Protein AF-A0A3S5CK59-F1 (afdb_monomer_lite)

Secondary structure (DSSP, 8-state):
---SSSSS-------TTPPPHHHHHHHHHHHHHHHHHHHHHHGGGS-HHHHHHHHHHHHHHHHHHHHHHHHHHHHHHH--

InterPro domains:
  IPR013947 Mediator complex, subunit Med14 [PTHR12809] (15-79)
  IPR055122 Mediator complex subunit MED14, N-terminal [PF08638] (18-79)

pLDDT: mean 84.4, std 15.99, range [44.66, 96.94]

Foldseek 3Di:
DPPPPPPPPPPPDPPPPDDDLVVVVVVLVVVLVVLVVVLVVCLVVDDPVVNVVSVVVSVVVNVVSVVVSVVVVVVVVVVD

Radius of gyration: 22.45 Å; chains: 1; bounding box: 60×30×54 Å

Organism: NCBI:txid117903

Sequence (80 aa):
MSQLSEVEQIVPRPRADTVPLATMIDYMCLKVYTDLMRLVDLLPSKTDLEKKMEIATFLSRTRHLFIRLEALVKWANSAS

Structure (mmCIF, N/CA/C/O backbone):
data_AF-A0A3S5CK59-F1
#
_entry.id   AF-A0A3S5CK59-F1
#
loop_
_atom_site.group_PDB
_atom_site.id
_atom_site.type_symbol
_atom_site.label_atom_id
_atom_site.label_alt_id
_atom_site.label_comp_id
_atom_site.label_asym_id
_atom_site.label_entity_id
_atom_site.label_seq_id
_atom_site.pdbx_PDB_ins_code
_atom_site.Cartn_x
_atom_site.Cartn_y
_atom_site.Cartn_z
_atom_site.occupancy
_atom_site.B_iso_or_equiv
_atom_site.auth_seq_id
_atom_site.auth_comp_id
_atom_site.auth_asym_id
_atom_site.auth_atom_id
_atom_site.pdbx_PDB_model_num
ATOM 1 N N . MET A 1 1 ? 48.190 -21.692 -34.092 1.00 44.66 1 MET A N 1
ATOM 2 C CA . MET A 1 1 ? 46.948 -20.919 -34.322 1.00 44.66 1 MET A CA 1
ATOM 3 C C . MET A 1 1 ? 46.242 -20.733 -32.983 1.00 44.66 1 MET A C 1
ATOM 5 O O . MET A 1 1 ? 45.169 -21.268 -32.757 1.00 44.66 1 MET A O 1
ATOM 9 N N . SER A 1 2 ? 46.897 -20.009 -32.074 1.00 53.34 2 SER A N 1
ATOM 10 C CA . SER A 1 2 ? 46.552 -19.918 -30.645 1.00 53.34 2 SER A CA 1
ATOM 11 C C . SER A 1 2 ? 45.844 -18.598 -30.313 1.00 53.34 2 SER A C 1
ATOM 13 O O . SER A 1 2 ? 46.098 -18.005 -29.277 1.00 53.34 2 SER A O 1
ATOM 15 N N . GLN A 1 3 ? 45.033 -18.097 -31.248 1.00 51.47 3 GLN A N 1
ATOM 16 C CA . GLN A 1 3 ? 44.447 -16.746 -31.227 1.00 51.47 3 GLN A CA 1
ATOM 17 C C . GLN A 1 3 ? 42.905 -16.769 -31.175 1.00 51.47 3 GLN A C 1
ATOM 19 O O . GLN A 1 3 ? 42.274 -15.726 -31.252 1.00 51.47 3 GLN A O 1
ATOM 24 N N . LEU A 1 4 ? 42.279 -17.948 -31.057 1.00 49.66 4 LEU A N 1
ATOM 25 C CA . LEU A 1 4 ? 40.812 -18.081 -31.028 1.00 49.66 4 LEU A CA 1
ATOM 26 C C . LEU A 1 4 ? 40.232 -18.207 -29.609 1.00 49.66 4 LEU A C 1
ATOM 28 O O . LEU A 1 4 ? 39.018 -18.200 -29.450 1.00 49.66 4 LEU A O 1
ATOM 32 N N . SER A 1 5 ? 41.078 -18.279 -28.577 1.00 51.94 5 SER A N 1
ATOM 33 C CA . SER A 1 5 ? 40.653 -18.453 -27.179 1.00 51.94 5 SER A CA 1
ATOM 34 C C . SER A 1 5 ? 40.316 -17.141 -26.458 1.00 51.94 5 SER A C 1
ATOM 36 O O . SER A 1 5 ? 39.858 -17.177 -25.321 1.00 51.94 5 SER A O 1
ATOM 38 N N . GLU A 1 6 ? 40.574 -15.984 -27.076 1.00 51.72 6 GLU A N 1
ATOM 39 C CA . GLU A 1 6 ? 40.514 -14.677 -26.397 1.00 51.72 6 GLU A CA 1
ATOM 40 C C . GLU A 1 6 ? 39.183 -13.930 -26.608 1.00 51.72 6 GLU A C 1
ATOM 42 O O . GLU A 1 6 ? 38.949 -12.888 -26.004 1.00 51.72 6 GLU A O 1
ATOM 47 N N . VAL A 1 7 ? 38.268 -14.469 -27.425 1.00 53.00 7 VAL A N 1
ATOM 48 C CA . VAL A 1 7 ? 37.049 -13.749 -27.850 1.00 53.00 7 VAL A CA 1
ATOM 49 C C . VAL A 1 7 ? 35.787 -14.153 -27.062 1.00 53.00 7 VAL A C 1
ATOM 51 O O . VAL A 1 7 ? 34.745 -13.525 -27.211 1.00 53.00 7 VAL A O 1
ATOM 54 N N . GLU A 1 8 ? 35.848 -15.149 -26.171 1.00 49.56 8 GLU A N 1
ATOM 55 C CA . GLU A 1 8 ? 34.639 -15.695 -25.516 1.00 49.56 8 GLU A CA 1
ATOM 56 C C . GLU A 1 8 ? 34.338 -15.141 -24.105 1.00 49.56 8 GLU A C 1
ATOM 58 O O . GLU A 1 8 ? 33.407 -15.596 -23.446 1.00 49.56 8 GLU A O 1
ATOM 63 N N . GLN A 1 9 ? 35.079 -14.146 -23.600 1.00 53.19 9 GLN A N 1
ATOM 64 C CA . GLN A 1 9 ? 34.914 -13.683 -22.207 1.00 53.19 9 GLN A CA 1
ATOM 65 C C . GLN A 1 9 ? 34.526 -12.213 -22.010 1.00 53.19 9 GLN A C 1
ATOM 67 O O . GLN A 1 9 ? 34.837 -11.617 -20.981 1.00 53.19 9 GLN A O 1
ATOM 72 N N . ILE A 1 10 ? 33.726 -11.651 -22.917 1.00 53.84 10 ILE A N 1
ATOM 73 C CA . ILE A 1 10 ? 32.987 -10.404 -22.646 1.00 53.84 10 ILE A CA 1
ATOM 74 C C . ILE A 1 10 ? 31.483 -10.697 -22.620 1.00 53.84 10 ILE A C 1
ATOM 76 O O . ILE A 1 10 ? 30.681 -10.052 -23.285 1.00 53.84 10 ILE A O 1
ATOM 80 N N . VAL A 1 11 ? 31.077 -11.702 -21.842 1.00 60.22 11 VAL A N 1
ATOM 81 C CA . VAL A 1 11 ? 29.687 -11.788 -21.382 1.00 60.22 11 VAL A CA 1
ATOM 82 C C . VAL A 1 11 ? 29.643 -11.054 -20.042 1.00 60.22 11 VAL A C 1
ATOM 84 O O . VAL A 1 11 ? 30.301 -11.502 -19.096 1.00 60.22 11 VAL A O 1
ATOM 87 N N . PRO A 1 12 ? 28.940 -9.910 -19.927 1.00 60.34 12 PRO A N 1
ATOM 88 C CA . PRO A 1 12 ? 28.812 -9.229 -18.651 1.00 60.34 12 PRO A CA 1
ATOM 89 C C . PRO A 1 12 ? 28.142 -10.200 -17.681 1.00 60.34 12 PRO A C 1
ATOM 91 O O . PRO A 1 12 ? 27.005 -10.623 -17.882 1.00 60.34 12 PRO A O 1
ATOM 94 N N . ARG A 1 13 ? 28.883 -10.602 -16.644 1.00 61.47 13 ARG A N 1
ATOM 95 C CA . ARG A 1 13 ? 28.343 -11.447 -15.578 1.00 61.47 13 ARG A CA 1
ATOM 96 C C . ARG A 1 13 ? 27.128 -10.719 -14.990 1.00 61.47 13 ARG A C 1
ATOM 98 O O . ARG A 1 13 ? 27.257 -9.526 -14.694 1.00 61.47 13 ARG A O 1
ATOM 105 N N . PRO A 1 14 ? 25.973 -11.386 -14.813 1.00 58.47 14 PRO A N 1
ATOM 106 C CA . PRO A 1 14 ? 24.841 -10.789 -14.120 1.00 58.47 14 PRO A CA 1
ATOM 107 C C . PRO A 1 14 ? 25.333 -10.249 -12.778 1.00 58.47 14 PRO A C 1
ATOM 109 O O . PRO A 1 14 ? 25.977 -10.973 -12.016 1.00 58.47 14 PRO A O 1
ATOM 112 N N . ARG A 1 15 ? 25.105 -8.959 -12.514 1.00 62.44 15 ARG A N 1
ATOM 113 C CA . ARG A 1 15 ? 25.458 -8.345 -11.232 1.00 62.44 15 ARG A CA 1
ATOM 114 C C . ARG A 1 15 ? 24.664 -9.087 -10.158 1.00 62.44 15 ARG A C 1
ATOM 116 O O . ARG A 1 15 ? 23.446 -8.934 -10.102 1.00 62.44 15 ARG A O 1
ATOM 123 N N . ALA A 1 16 ? 25.344 -9.894 -9.346 1.00 61.41 16 ALA A N 1
ATOM 124 C CA . ALA A 1 16 ? 24.725 -10.723 -8.308 1.00 61.41 16 ALA A CA 1
ATOM 125 C C . ALA A 1 16 ? 23.889 -9.907 -7.296 1.00 61.41 16 ALA A C 1
ATOM 127 O O . ALA A 1 16 ? 23.035 -10.463 -6.617 1.00 61.41 16 ALA A O 1
ATOM 128 N N . ASP A 1 17 ? 24.075 -8.585 -7.271 1.00 77.50 17 ASP A N 1
ATOM 129 C CA . ASP A 1 17 ? 23.408 -7.646 -6.369 1.00 77.50 17 ASP A CA 1
ATOM 130 C C . ASP A 1 17 ? 22.178 -6.947 -6.984 1.00 77.50 17 ASP A C 1
ATOM 132 O O . ASP A 1 17 ? 21.702 -5.942 -6.455 1.00 77.50 17 ASP A O 1
ATOM 136 N N . THR A 1 18 ? 21.664 -7.420 -8.126 1.00 79.94 18 THR A N 1
ATOM 137 C CA . THR A 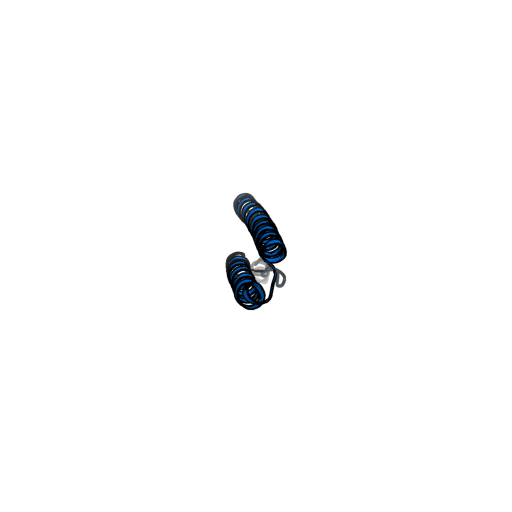1 18 ? 20.481 -6.818 -8.768 1.00 79.94 18 THR A CA 1
ATOM 138 C C . THR A 1 18 ? 19.201 -7.573 -8.424 1.00 79.94 18 THR A C 1
ATOM 140 O O . THR A 1 18 ? 19.084 -8.776 -8.639 1.00 79.94 18 THR A O 1
ATOM 143 N N . VAL A 1 19 ? 18.216 -6.850 -7.887 1.00 86.81 19 VAL A N 1
ATOM 144 C CA . VAL A 1 19 ? 16.883 -7.390 -7.594 1.00 86.81 19 VAL A CA 1
ATOM 145 C C . VAL A 1 19 ? 15.975 -7.137 -8.799 1.00 86.81 19 VAL A C 1
ATOM 147 O O . VAL A 1 19 ? 15.862 -5.984 -9.227 1.00 86.81 19 VAL A O 1
ATOM 150 N N . PRO A 1 20 ? 15.299 -8.165 -9.345 1.00 89.19 20 PRO A N 1
ATOM 151 C CA . PRO A 1 20 ? 14.330 -7.970 -10.414 1.00 89.19 20 PRO A CA 1
ATOM 152 C C . PRO A 1 20 ? 13.193 -7.044 -9.972 1.00 89.19 20 PRO A C 1
ATOM 154 O O . PRO A 1 20 ? 12.619 -7.210 -8.893 1.00 89.19 20 PRO A O 1
ATOM 157 N N . LEU A 1 21 ? 12.821 -6.095 -10.833 1.00 89.62 21 LEU A N 1
ATOM 158 C CA . LEU A 1 21 ? 11.745 -5.140 -10.551 1.00 89.62 21 LEU A CA 1
ATOM 159 C C . LEU A 1 21 ? 10.414 -5.843 -10.243 1.00 89.62 21 LEU A C 1
ATOM 161 O O . LEU A 1 21 ? 9.707 -5.430 -9.329 1.00 89.62 21 LEU A O 1
ATOM 165 N N . ALA A 1 22 ? 10.108 -6.934 -10.953 1.00 91.19 22 ALA A N 1
ATOM 166 C CA . ALA A 1 22 ? 8.919 -7.751 -10.708 1.00 91.19 22 ALA A CA 1
ATOM 167 C C . ALA A 1 22 ? 8.872 -8.270 -9.260 1.00 91.19 22 ALA A C 1
ATOM 169 O O . ALA A 1 22 ? 7.891 -8.052 -8.558 1.00 91.19 22 ALA A O 1
ATOM 170 N N . THR A 1 23 ? 9.979 -8.835 -8.770 1.00 91.69 23 THR A N 1
ATOM 171 C CA . THR A 1 23 ? 10.094 -9.316 -7.387 1.00 91.69 23 THR A CA 1
ATOM 172 C C . THR A 1 23 ? 9.881 -8.189 -6.377 1.00 91.69 23 THR A C 1
ATOM 174 O O . THR A 1 23 ? 9.217 -8.377 -5.362 1.00 91.69 23 THR A O 1
ATOM 177 N N . MET A 1 24 ? 10.404 -6.990 -6.649 1.00 91.69 24 MET A N 1
ATOM 178 C CA . MET A 1 24 ? 10.194 -5.829 -5.781 1.00 91.69 24 MET A CA 1
ATOM 179 C C . MET A 1 24 ? 8.721 -5.389 -5.739 1.00 91.69 24 MET A C 1
ATOM 181 O O . MET A 1 24 ? 8.229 -5.028 -4.668 1.00 91.69 24 MET A O 1
ATOM 185 N N . ILE A 1 25 ? 8.013 -5.453 -6.871 1.00 93.19 25 ILE A N 1
ATOM 186 C CA . ILE A 1 25 ? 6.570 -5.179 -6.952 1.00 93.19 25 ILE A CA 1
ATOM 187 C C . ILE A 1 25 ? 5.787 -6.211 -6.134 1.00 93.19 25 ILE A C 1
ATOM 189 O O . ILE A 1 25 ? 4.954 -5.820 -5.316 1.00 93.19 25 ILE A O 1
ATOM 193 N N . ASP A 1 26 ? 6.100 -7.501 -6.278 1.00 94.69 26 ASP A N 1
ATOM 194 C CA . ASP A 1 26 ? 5.443 -8.576 -5.524 1.00 94.69 26 ASP A CA 1
ATOM 195 C C . ASP A 1 26 ? 5.598 -8.376 -4.010 1.00 94.69 26 ASP A C 1
ATOM 197 O O . ASP A 1 26 ? 4.619 -8.419 -3.258 1.00 94.69 26 ASP A O 1
ATOM 201 N N . TYR A 1 27 ? 6.816 -8.060 -3.554 1.00 94.00 27 TYR A N 1
ATOM 202 C CA . TYR A 1 27 ? 7.074 -7.747 -2.148 1.00 94.00 27 TYR A CA 1
ATOM 203 C C . TYR A 1 27 ? 6.330 -6.498 -1.670 1.00 94.00 27 TYR A C 1
ATOM 205 O O . TYR A 1 27 ? 5.844 -6.476 -0.537 1.00 94.00 27 TYR A O 1
ATOM 213 N N . MET A 1 28 ? 6.224 -5.456 -2.499 1.00 93.81 28 MET A N 1
ATOM 214 C CA . MET A 1 28 ? 5.455 -4.259 -2.153 1.00 93.81 28 MET A CA 1
ATOM 215 C C . MET A 1 28 ? 3.969 -4.575 -1.985 1.00 93.81 28 MET A C 1
ATOM 217 O O . MET A 1 28 ? 3.384 -4.180 -0.975 1.00 93.81 28 MET A O 1
ATOM 221 N N . CYS A 1 29 ? 3.372 -5.319 -2.917 1.00 94.69 29 CYS A N 1
ATOM 222 C CA . CYS A 1 29 ? 1.977 -5.750 -2.833 1.00 94.69 29 CYS A CA 1
ATOM 223 C C . CYS A 1 29 ? 1.726 -6.583 -1.571 1.00 94.69 29 CYS A C 1
ATOM 225 O O . CYS A 1 29 ? 0.807 -6.283 -0.805 1.00 94.69 29 CYS A O 1
ATOM 227 N N . LEU A 1 30 ? 2.589 -7.568 -1.299 1.00 96.12 30 LEU A N 1
ATOM 228 C CA . LEU A 1 30 ? 2.501 -8.397 -0.096 1.00 96.12 30 LE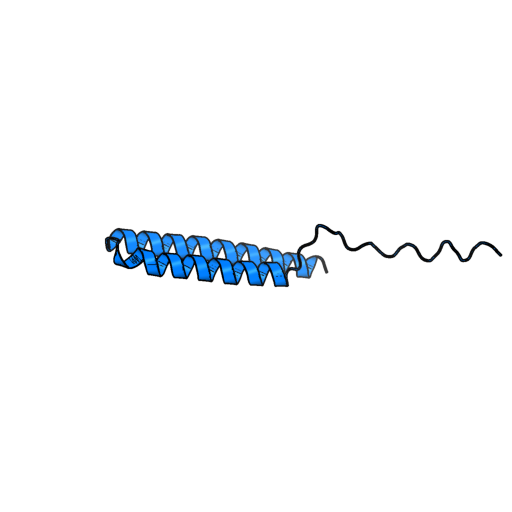U A CA 1
ATOM 229 C C . LEU A 1 30 ? 2.619 -7.560 1.183 1.00 96.12 30 LEU A C 1
ATOM 231 O O . LEU A 1 30 ? 1.873 -7.769 2.145 1.00 96.12 30 LEU A O 1
ATOM 235 N N . LYS A 1 31 ? 3.536 -6.589 1.199 1.00 94.81 31 LYS A N 1
ATOM 236 C CA . LYS A 1 31 ? 3.726 -5.697 2.339 1.00 94.81 31 LYS A CA 1
ATOM 237 C C . LYS A 1 31 ? 2.491 -4.836 2.600 1.00 94.81 31 LYS A C 1
ATOM 239 O O . LYS A 1 31 ? 2.048 -4.774 3.744 1.00 94.81 31 LYS A O 1
ATOM 244 N N . VAL A 1 32 ? 1.927 -4.204 1.570 1.00 96.75 32 VAL A N 1
ATOM 245 C CA . VAL A 1 32 ? 0.716 -3.375 1.706 1.00 96.75 32 VAL A CA 1
ATOM 246 C C . VAL A 1 32 ? -0.460 -4.216 2.193 1.00 96.75 32 VAL A C 1
ATOM 248 O O . VAL A 1 32 ? -1.180 -3.788 3.091 1.00 96.75 32 VAL A O 1
ATOM 251 N N . TYR A 1 33 ? -0.622 -5.430 1.662 1.00 96.56 33 TYR A N 1
ATOM 252 C CA . TYR A 1 33 ? -1.667 -6.351 2.102 1.00 96.56 33 TYR A CA 1
ATOM 253 C C . TYR A 1 33 ? -1.506 -6.753 3.574 1.00 96.56 33 TYR A C 1
ATOM 255 O O . TYR A 1 33 ? -2.459 -6.703 4.345 1.00 96.56 33 TYR A O 1
ATOM 263 N N . THR A 1 34 ? -0.286 -7.098 3.989 1.00 96.94 34 THR A N 1
ATOM 264 C CA . THR A 1 34 ? 0.008 -7.471 5.382 1.00 96.94 34 THR A CA 1
ATOM 265 C C . THR A 1 34 ? -0.236 -6.306 6.340 1.00 96.94 34 THR A C 1
ATOM 267 O O . THR A 1 34 ? -0.809 -6.487 7.414 1.00 96.94 34 THR A O 1
ATOM 270 N N . ASP A 1 35 ? 0.187 -5.101 5.954 1.00 94.75 35 ASP A N 1
ATOM 271 C CA . ASP A 1 35 ? -0.025 -3.891 6.747 1.00 94.75 35 ASP A CA 1
ATOM 272 C C . ASP A 1 35 ? -1.527 -3.548 6.840 1.00 94.75 35 ASP A C 1
ATOM 274 O O . ASP A 1 35 ? -1.991 -3.138 7.904 1.00 94.75 35 ASP A O 1
ATOM 278 N N . LEU A 1 36 ? -2.303 -3.786 5.774 1.00 96.25 36 LEU A N 1
ATOM 279 C CA . LEU A 1 36 ? -3.762 -3.648 5.780 1.00 96.25 36 LEU A CA 1
ATOM 280 C C . LEU A 1 36 ? -4.431 -4.673 6.703 1.00 96.25 36 LEU A C 1
ATOM 282 O O . LEU A 1 36 ? -5.290 -4.294 7.494 1.00 96.25 36 LEU A O 1
ATOM 286 N N . MET A 1 37 ? -4.026 -5.944 6.638 1.00 96.81 37 MET A N 1
ATOM 287 C CA . MET A 1 37 ? -4.561 -6.998 7.505 1.00 96.81 37 MET A CA 1
ATOM 288 C C . MET A 1 37 ? -4.330 -6.650 8.982 1.00 96.81 37 MET A C 1
ATOM 290 O O . MET A 1 37 ? -5.268 -6.641 9.772 1.00 96.81 37 MET A O 1
ATOM 294 N N . ARG A 1 38 ? -3.107 -6.223 9.333 1.00 95.12 38 ARG A N 1
ATOM 295 C CA . ARG A 1 38 ? -2.802 -5.728 10.685 1.00 95.12 38 ARG A CA 1
ATOM 296 C C . ARG A 1 38 ? -3.682 -4.556 11.098 1.00 95.12 38 ARG A C 1
ATOM 298 O O . ARG A 1 38 ? -4.101 -4.490 12.250 1.00 95.12 38 ARG A O 1
ATOM 305 N N . LEU A 1 39 ? -3.927 -3.608 10.193 1.00 93.88 39 LEU A N 1
ATOM 306 C CA . LEU A 1 39 ? -4.786 -2.466 10.487 1.00 93.88 39 LEU A CA 1
ATOM 307 C C . LEU A 1 39 ? -6.217 -2.932 10.790 1.00 93.88 39 LEU A C 1
ATOM 309 O O . LEU A 1 39 ? -6.798 -2.476 11.771 1.00 93.88 39 LEU A O 1
ATOM 313 N N . VAL A 1 40 ? -6.753 -3.862 9.995 1.00 93.88 40 VAL A N 1
ATOM 314 C CA . VAL A 1 40 ? -8.075 -4.477 10.206 1.00 93.88 40 VAL A CA 1
ATOM 315 C C . VAL A 1 40 ? -8.161 -5.176 11.561 1.00 93.88 40 VAL A C 1
ATOM 317 O O . VAL A 1 40 ? -9.151 -4.985 12.260 1.00 93.88 40 VAL A O 1
ATOM 320 N N . ASP A 1 41 ? -7.120 -5.899 11.969 1.00 93.81 41 ASP A N 1
ATOM 321 C CA . ASP A 1 41 ? -7.092 -6.589 13.265 1.00 93.81 41 ASP A CA 1
ATOM 322 C C . ASP A 1 41 ? -7.030 -5.613 14.456 1.00 93.81 41 ASP A C 1
ATOM 324 O O . ASP A 1 41 ? -7.583 -5.879 15.524 1.00 93.81 41 ASP A O 1
ATOM 328 N N . LEU A 1 42 ? -6.369 -4.462 14.289 1.00 90.44 42 LEU A N 1
ATOM 329 C CA . LEU A 1 42 ? -6.175 -3.466 15.351 1.00 90.44 42 LEU A CA 1
ATOM 330 C C . LEU A 1 42 ? -7.346 -2.481 15.480 1.00 90.44 42 LEU A C 1
ATOM 332 O O . LEU A 1 42 ? -7.647 -2.022 16.585 1.00 90.44 42 LEU A O 1
ATOM 336 N N . LEU A 1 43 ? -8.022 -2.160 14.375 1.00 87.19 43 LEU A N 1
ATOM 337 C CA . LEU A 1 43 ? -9.114 -1.181 14.299 1.00 87.19 43 LEU A CA 1
ATOM 338 C C . LEU A 1 43 ? -10.232 -1.374 15.349 1.00 87.19 43 LEU A C 1
ATOM 340 O O . LEU A 1 43 ? -10.634 -0.370 15.941 1.00 87.19 43 LEU A O 1
ATOM 344 N N . PRO A 1 44 ? -10.739 -2.594 15.633 1.00 89.00 44 PRO A N 1
ATOM 345 C CA . PRO A 1 44 ? -11.847 -2.803 16.571 1.00 89.00 44 PRO A CA 1
ATOM 346 C C . PRO A 1 44 ? -11.523 -2.397 18.010 1.00 89.00 44 PRO A C 1
ATOM 348 O O . PRO A 1 44 ? -12.425 -2.050 18.766 1.00 89.00 44 PRO A O 1
ATOM 351 N N . SER A 1 45 ? -10.242 -2.430 18.383 1.00 89.38 45 SER A N 1
ATOM 352 C CA . SER A 1 45 ? -9.775 -2.152 19.747 1.00 89.38 45 SER A CA 1
ATOM 353 C C . SER A 1 45 ? -9.532 -0.664 20.041 1.00 89.38 45 SER A C 1
ATOM 355 O O . SER A 1 45 ? -9.269 -0.304 21.186 1.00 89.38 45 SER A O 1
ATOM 357 N N . LYS A 1 46 ? -9.600 0.203 19.020 1.00 88.25 46 LYS A N 1
ATOM 358 C CA . LYS A 1 46 ? -9.258 1.633 19.102 1.00 88.25 46 LYS A CA 1
ATOM 359 C C . LYS A 1 46 ? -10.495 2.535 19.185 1.00 88.25 46 LYS A C 1
ATOM 361 O O . LYS A 1 46 ? -11.582 2.180 18.727 1.00 88.25 46 LYS A O 1
ATOM 366 N N . THR A 1 47 ? -10.325 3.746 19.711 1.00 91.75 47 THR A N 1
ATOM 367 C CA . THR A 1 47 ? -11.352 4.802 19.661 1.00 91.75 47 THR A CA 1
ATOM 368 C C . THR A 1 47 ? -11.513 5.352 18.240 1.00 91.75 47 THR A C 1
ATOM 370 O O . THR A 1 47 ? -10.602 5.259 17.420 1.00 91.75 47 THR A O 1
ATOM 373 N N . ASP A 1 48 ? -12.653 5.965 17.911 1.00 89.56 48 ASP A N 1
ATOM 374 C CA . ASP A 1 48 ? -12.912 6.431 16.536 1.00 89.56 48 ASP A CA 1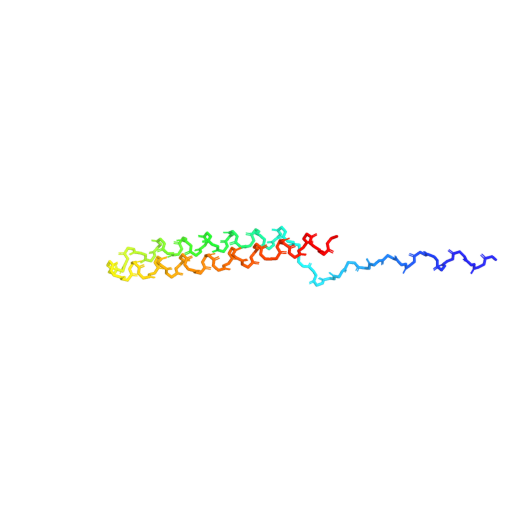
ATOM 375 C C . ASP A 1 48 ? -11.909 7.477 16.029 1.00 89.56 48 ASP A C 1
ATOM 377 O O . ASP A 1 48 ? -11.595 7.512 14.836 1.00 89.56 48 ASP A O 1
ATOM 381 N N . LEU A 1 49 ? -11.364 8.304 16.926 1.00 92.38 49 LEU A N 1
ATOM 382 C CA . LEU A 1 49 ? -10.330 9.278 16.579 1.00 92.38 49 LEU A CA 1
ATOM 383 C C . LEU A 1 49 ? -9.009 8.582 16.227 1.00 92.38 49 LEU A C 1
ATOM 385 O O . LEU A 1 49 ? -8.404 8.892 15.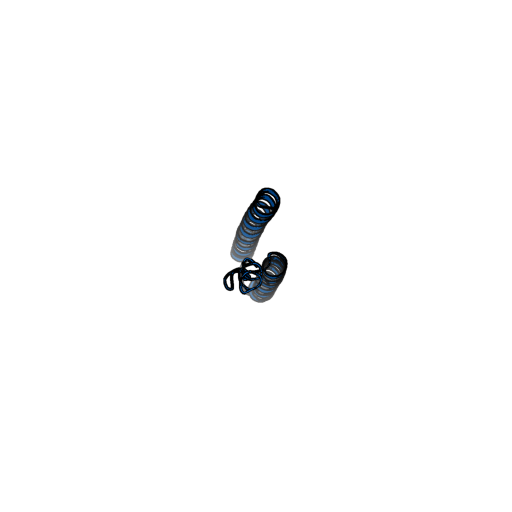201 1.00 92.38 49 LEU A O 1
ATOM 389 N N . GLU A 1 50 ? -8.603 7.589 17.017 1.00 91.81 50 GLU A N 1
ATOM 390 C CA . GLU A 1 50 ? -7.416 6.780 16.735 1.00 91.81 50 GLU A CA 1
ATOM 391 C C . GLU A 1 50 ? -7.574 5.982 15.439 1.00 91.81 50 GLU A C 1
ATOM 393 O O . GLU A 1 50 ? -6.661 5.979 14.618 1.00 91.81 50 GLU A O 1
ATOM 398 N N . LYS A 1 51 ? -8.745 5.376 15.194 1.00 92.00 51 LYS A N 1
ATOM 399 C CA . LYS A 1 51 ? -9.029 4.675 13.929 1.00 92.00 51 LYS A CA 1
ATOM 400 C C . LYS A 1 51 ? -8.795 5.591 12.729 1.00 92.00 51 LYS A C 1
ATOM 402 O O . LYS A 1 51 ? -8.123 5.205 11.775 1.00 92.00 51 LYS A O 1
ATOM 407 N N . LYS A 1 52 ? -9.313 6.825 12.781 1.00 93.06 52 LYS A N 1
ATOM 408 C CA . LYS A 1 52 ? -9.116 7.819 11.716 1.00 93.06 52 LYS A CA 1
ATOM 409 C C . LYS A 1 52 ? -7.640 8.154 11.505 1.00 93.06 52 LYS A C 1
ATOM 411 O O . LYS A 1 52 ? -7.199 8.229 10.358 1.00 93.06 52 LYS A O 1
ATOM 416 N N . MET A 1 53 ? -6.882 8.336 12.586 1.00 95.00 53 MET A N 1
ATOM 417 C CA . MET A 1 53 ? -5.447 8.626 12.511 1.00 95.00 53 MET A CA 1
ATOM 418 C C . MET A 1 53 ? -4.644 7.461 11.921 1.00 95.00 53 MET A C 1
ATOM 420 O O . MET A 1 53 ? -3.788 7.682 11.063 1.00 95.00 53 MET A O 1
ATOM 424 N N . GLU A 1 54 ? -4.932 6.228 12.334 1.00 93.69 54 GLU A N 1
ATOM 425 C CA . GLU A 1 54 ? -4.260 5.020 11.841 1.00 93.69 54 GLU A CA 1
ATOM 426 C C . GLU A 1 54 ? -4.549 4.795 10.351 1.00 93.69 54 GLU A C 1
ATOM 428 O O . GLU A 1 54 ? -3.624 4.583 9.566 1.00 93.69 54 GLU A O 1
ATOM 433 N N .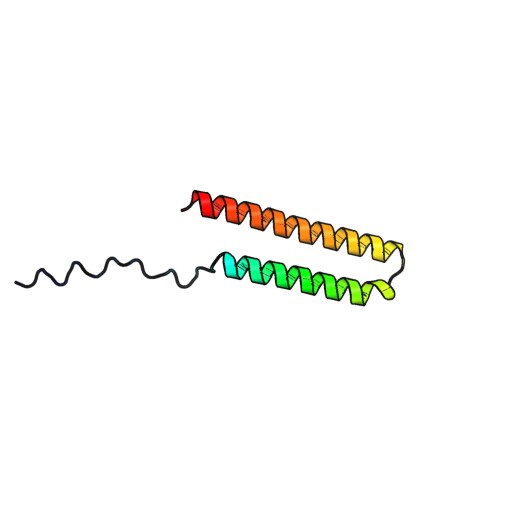 ILE A 1 55 ? -5.810 4.949 9.923 1.00 94.12 55 ILE A N 1
ATOM 434 C CA . ILE A 1 55 ? -6.194 4.857 8.505 1.00 94.12 55 ILE A CA 1
ATOM 435 C C . ILE A 1 55 ? -5.477 5.931 7.679 1.00 94.12 55 ILE A C 1
ATOM 437 O O . ILE A 1 55 ? -4.886 5.622 6.644 1.00 94.12 55 ILE A O 1
ATOM 441 N N . ALA A 1 56 ? -5.478 7.189 8.132 1.00 96.38 56 ALA A N 1
ATOM 442 C CA . ALA A 1 56 ? -4.793 8.272 7.427 1.00 96.38 56 ALA A CA 1
ATOM 443 C C . ALA A 1 56 ? -3.279 8.016 7.318 1.00 96.38 56 ALA A C 1
ATOM 445 O O . ALA A 1 56 ? -2.676 8.229 6.263 1.00 96.38 56 ALA A O 1
ATOM 446 N N . THR A 1 57 ? -2.671 7.503 8.388 1.0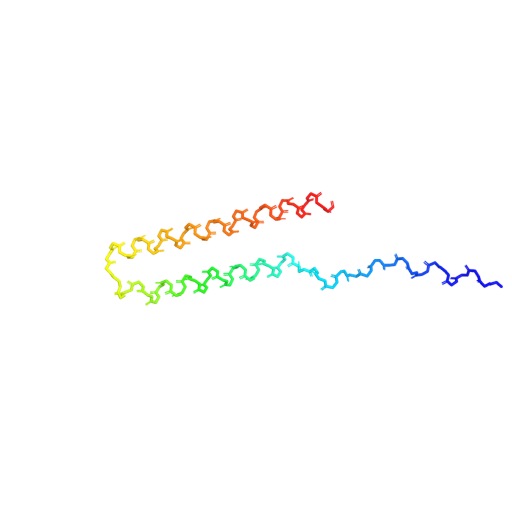0 95.38 57 THR A N 1
ATOM 447 C CA . THR A 1 57 ? -1.246 7.157 8.429 1.00 95.38 57 THR A CA 1
ATOM 448 C C . THR A 1 57 ? -0.924 6.006 7.478 1.00 95.38 57 THR A C 1
ATOM 450 O O . THR A 1 57 ? 0.041 6.095 6.715 1.00 95.38 57 THR A O 1
ATOM 453 N N . PHE A 1 58 ? -1.745 4.953 7.466 1.00 95.75 58 PHE A N 1
ATOM 454 C CA . PHE A 1 58 ? -1.620 3.831 6.536 1.00 95.75 58 PHE A CA 1
ATOM 455 C C . PHE A 1 58 ? -1.725 4.289 5.077 1.00 95.75 58 PHE A C 1
ATOM 457 O O . PHE A 1 58 ? -0.869 3.943 4.259 1.00 95.75 58 PHE A O 1
ATOM 464 N N . LEU A 1 59 ? -2.722 5.116 4.751 1.00 96.00 59 LEU A N 1
ATOM 465 C CA . LEU A 1 59 ? -2.907 5.653 3.401 1.00 96.00 59 LEU A CA 1
ATOM 466 C C . LEU A 1 59 ? -1.717 6.514 2.970 1.00 96.00 59 LEU A C 1
ATOM 468 O O . LEU A 1 59 ? -1.225 6.368 1.850 1.00 96.00 59 LEU A O 1
ATOM 472 N N . SER A 1 60 ? -1.210 7.367 3.863 1.00 96.50 60 SER A N 1
ATOM 473 C CA . SER A 1 60 ? -0.029 8.191 3.594 1.00 96.50 60 SER A CA 1
ATOM 474 C C . SER A 1 60 ? 1.209 7.334 3.314 1.00 96.50 60 SER A C 1
ATOM 476 O O . SER A 1 60 ? 1.907 7.554 2.322 1.00 96.50 60 SER A O 1
ATOM 478 N N . ARG A 1 61 ? 1.473 6.305 4.130 1.00 95.06 61 ARG A N 1
ATOM 479 C CA . ARG A 1 61 ? 2.606 5.384 3.919 1.00 95.06 61 ARG A CA 1
ATOM 480 C C . ARG A 1 61 ? 2.480 4.612 2.609 1.00 95.06 61 ARG A C 1
ATOM 482 O O . ARG A 1 61 ? 3.440 4.561 1.841 1.00 95.06 61 ARG A O 1
ATOM 489 N N . THR A 1 62 ? 1.295 4.071 2.336 1.00 94.94 62 THR A N 1
ATOM 490 C CA . THR A 1 62 ? 1.006 3.331 1.103 1.00 94.94 62 THR A CA 1
ATOM 491 C C . THR A 1 62 ? 1.201 4.221 -0.124 1.00 94.94 62 THR A C 1
ATOM 493 O O . THR A 1 62 ? 1.886 3.829 -1.065 1.00 94.94 62 THR A O 1
ATOM 496 N N . ARG A 1 63 ? 0.715 5.469 -0.093 1.00 95.94 63 ARG A N 1
ATOM 497 C CA . ARG A 1 63 ? 0.926 6.438 -1.179 1.00 95.94 63 ARG A CA 1
ATOM 498 C C . ARG A 1 63 ? 2.408 6.689 -1.458 1.00 95.94 63 ARG A C 1
ATOM 500 O O . ARG A 1 63 ? 2.819 6.648 -2.614 1.00 95.94 63 ARG A O 1
ATOM 507 N N . HIS A 1 64 ? 3.217 6.933 -0.426 1.00 95.75 64 HIS A N 1
ATOM 508 C CA . HIS A 1 64 ? 4.656 7.159 -0.606 1.00 95.75 64 HIS A CA 1
ATOM 509 C C . HIS A 1 64 ? 5.363 5.951 -1.230 1.00 95.75 64 HIS A C 1
ATOM 511 O O . HIS A 1 64 ? 6.266 6.126 -2.048 1.00 95.75 64 HIS A O 1
ATOM 517 N N . LEU A 1 65 ? 4.946 4.734 -0.872 1.00 93.81 65 LEU A N 1
ATOM 518 C CA . LEU A 1 65 ? 5.468 3.506 -1.466 1.00 93.81 65 LEU A CA 1
ATOM 519 C C . LEU A 1 65 ? 5.203 3.464 -2.981 1.00 93.81 65 LEU A C 1
ATOM 521 O O . LEU A 1 65 ? 6.137 3.249 -3.752 1.00 93.81 65 LEU A O 1
ATOM 525 N N . PHE A 1 66 ? 3.967 3.751 -3.405 1.00 93.00 66 PHE A N 1
ATOM 526 C CA . PHE A 1 66 ? 3.592 3.778 -4.823 1.00 93.00 66 PHE A CA 1
ATOM 527 C C . PHE A 1 66 ? 4.304 4.880 -5.610 1.00 93.00 66 PHE A C 1
ATOM 529 O O . PHE A 1 66 ? 4.768 4.620 -6.714 1.00 93.00 66 PHE A O 1
ATOM 536 N N . ILE A 1 67 ? 4.472 6.074 -5.034 1.00 96.50 67 ILE A N 1
ATOM 537 C CA . ILE A 1 67 ? 5.231 7.161 -5.677 1.00 96.50 67 ILE A CA 1
ATOM 538 C C . ILE A 1 67 ? 6.683 6.730 -5.930 1.00 96.50 67 ILE A C 1
ATOM 540 O O . ILE A 1 67 ? 7.231 6.963 -7.007 1.00 96.50 67 ILE A O 1
ATOM 544 N N . ARG A 1 68 ? 7.320 6.073 -4.951 1.00 94.62 68 ARG A N 1
ATOM 545 C CA . ARG A 1 68 ? 8.689 5.555 -5.109 1.00 94.62 68 ARG A CA 1
ATOM 546 C C . ARG A 1 68 ? 8.764 4.460 -6.168 1.00 94.62 68 ARG A C 1
ATOM 548 O O . ARG A 1 68 ? 9.724 4.440 -6.934 1.00 94.62 68 ARG A O 1
ATOM 555 N N . LEU A 1 69 ? 7.770 3.574 -6.218 1.00 93.50 69 LEU A N 1
ATOM 556 C CA . LEU A 1 69 ? 7.692 2.536 -7.242 1.00 93.50 69 LEU A CA 1
ATOM 557 C C . LEU A 1 69 ? 7.533 3.143 -8.640 1.00 93.50 69 LEU A C 1
ATOM 559 O O . LEU A 1 69 ? 8.247 2.753 -9.555 1.00 93.50 69 LEU A O 1
ATOM 563 N N . GLU A 1 70 ? 6.655 4.132 -8.798 1.00 93.50 70 GLU A N 1
ATOM 564 C CA . GLU A 1 70 ? 6.449 4.831 -10.067 1.00 93.50 70 GLU A CA 1
ATOM 565 C C . GLU A 1 70 ? 7.741 5.501 -10.557 1.00 93.50 70 GLU A C 1
ATOM 567 O O . GLU A 1 70 ? 8.109 5.368 -11.725 1.00 93.50 70 GLU A O 1
ATOM 572 N N . ALA A 1 71 ? 8.469 6.172 -9.659 1.00 94.50 71 ALA A N 1
ATOM 573 C CA . ALA A 1 71 ? 9.766 6.764 -9.975 1.00 94.50 71 ALA A CA 1
ATOM 574 C C . ALA A 1 71 ? 10.796 5.706 -10.407 1.00 94.50 71 ALA A C 1
ATOM 576 O O . ALA A 1 71 ? 11.538 5.930 -11.362 1.00 94.50 71 ALA A O 1
ATOM 577 N N . LEU A 1 72 ? 10.814 4.543 -9.747 1.00 91.81 72 LEU A N 1
ATOM 578 C CA . LEU A 1 72 ? 11.712 3.440 -10.088 1.00 91.81 72 LEU A CA 1
ATOM 579 C C . LEU A 1 72 ? 11.380 2.826 -11.454 1.00 91.81 72 LEU A C 1
ATOM 581 O O . LEU A 1 72 ? 12.288 2.573 -12.239 1.00 91.81 72 LEU A O 1
ATOM 585 N N . VAL A 1 73 ? 10.096 2.629 -11.761 1.00 91.81 73 VAL A N 1
ATOM 586 C CA . VAL A 1 73 ? 9.634 2.130 -13.068 1.00 91.81 73 VAL A CA 1
ATOM 587 C C . VAL A 1 73 ? 10.007 3.115 -14.177 1.00 91.81 73 VAL A C 1
ATOM 589 O O . VAL A 1 73 ? 10.549 2.713 -15.204 1.00 91.81 73 VAL A O 1
ATOM 592 N N . LYS A 1 74 ? 9.775 4.417 -13.959 1.00 93.44 74 LYS A N 1
ATOM 593 C CA . LYS A 1 74 ? 10.186 5.474 -14.895 1.00 93.44 74 LYS A CA 1
ATOM 594 C C . LYS A 1 74 ? 11.696 5.467 -15.123 1.00 93.44 74 LYS A C 1
ATOM 596 O O . LYS A 1 74 ? 12.131 5.552 -16.264 1.00 93.44 74 LYS A O 1
ATOM 601 N N . TRP A 1 75 ? 12.486 5.325 -14.059 1.00 92.50 75 TRP A N 1
ATOM 602 C CA . TRP A 1 75 ? 13.940 5.219 -14.161 1.00 92.50 75 TRP A CA 1
ATOM 603 C C . TRP A 1 75 ? 14.383 3.966 -14.927 1.00 92.50 75 TRP A C 1
ATOM 605 O O . TRP A 1 75 ? 15.229 4.076 -15.807 1.00 92.50 75 TRP A O 1
ATOM 615 N N . ALA A 1 76 ? 13.790 2.802 -14.649 1.00 88.06 76 ALA A N 1
ATOM 616 C CA . ALA A 1 76 ? 14.129 1.549 -15.323 1.00 88.06 76 ALA A CA 1
ATOM 617 C C . ALA A 1 76 ? 13.856 1.618 -16.835 1.00 88.06 76 ALA A C 1
ATOM 619 O O . ALA A 1 76 ? 14.681 1.162 -17.622 1.00 88.06 76 ALA A O 1
ATOM 620 N N . ASN A 1 77 ? 12.751 2.255 -17.239 1.00 87.81 77 ASN A N 1
ATOM 621 C CA . ASN A 1 77 ? 12.443 2.501 -18.650 1.00 87.81 77 ASN A CA 1
ATOM 622 C C . ASN A 1 77 ? 13.444 3.456 -19.318 1.00 87.81 77 ASN A C 1
ATOM 624 O O . ASN A 1 77 ? 13.773 3.259 -20.479 1.00 87.81 77 ASN A O 1
ATOM 628 N N . SER A 1 78 ? 13.935 4.475 -18.606 1.00 86.12 78 SER A N 1
ATOM 629 C CA . SER A 1 78 ? 14.959 5.396 -19.128 1.00 86.12 78 SER A CA 1
ATOM 630 C C . SER A 1 78 ? 16.375 4.808 -19.138 1.00 86.12 78 SER A C 1
ATOM 632 O O . SER A 1 78 ? 17.247 5.347 -19.812 1.00 86.12 78 SER A O 1
ATOM 634 N N . ALA A 1 79 ? 16.629 3.769 -18.339 1.00 75.50 79 ALA A N 1
ATOM 635 C CA . ALA A 1 79 ? 17.920 3.089 -18.230 1.00 75.50 79 ALA A CA 1
ATOM 636 C C . ALA A 1 79 ? 18.046 1.858 -19.150 1.00 75.50 79 ALA A C 1
ATOM 638 O O . ALA A 1 79 ? 19.119 1.251 -19.181 1.00 75.50 79 ALA A O 1
ATOM 639 N N . SER A 1 80 ? 16.956 1.481 -19.830 1.00 55.41 80 SER A N 1
ATOM 640 C CA . SER A 1 80 ? 16.893 0.376 -20.797 1.00 55.41 80 SER A CA 1
ATOM 641 C C . SER A 1 80 ? 17.306 0.812 -22.198 1.00 55.41 80 SER A C 1
ATOM 643 O O . SER A 1 80 ? 17.060 1.988 -22.547 1.00 55.41 80 SER A O 1
#